Protein AF-A0A8R7NVH0-F1 (afdb_monomer_lite)

Radius of gyration: 12.55 Å; chains: 1; bounding box: 28×23×31 Å

Foldseek 3Di:
DKDKDAAQAWDALVRVLVVVCVVVVVPCVDDDPVRVVVSVVQSVLRNHDGDGHGDMFMWDAPDPPRIDGD

Sequence (70 aa):
QSLSITLVRDVNGKTFVKALDDVIARPIQKPTAEEESSFLTFRNNFLGCNLKQGTSIYLPWLESSKMLVS

pLDDT: mean 83.7, std 7.69, range [59.25, 92.38]

Organism: Triticum urartu (NCBI:txid4572)

InterPro domains:
  IPR016088 Chalcone isomerase, 3-layer sandwich [G3DSA:3.50.70.10] (1-70)
  IPR036298 Chalcone isomerase superfamily [SSF54626] (3-70)

Structure (mmCIF, N/CA/C/O backbone):
data_AF-A0A8R7NVH0-F1
#
_entry.id   AF-A0A8R7NVH0-F1
#
loop_
_atom_site.group_PDB
_atom_site.id
_atom_site.type_symbol
_atom_site.label_atom_id
_atom_site.label_alt_id
_atom_site.label_comp_id
_atom_site.label_asym_id
_atom_site.label_entity_id
_atom_site.label_seq_id
_atom_site.pdbx_PDB_ins_code
_atom_site.Cartn_x
_atom_site.Cartn_y
_atom_site.Cartn_z
_atom_site.occupancy
_atom_site.B_iso_or_equiv
_atom_site.auth_seq_id
_atom_site.auth_comp_id
_atom_site.auth_asym_id
_atom_site.auth_atom_id
_atom_site.pdbx_PDB_model_num
ATOM 1 N N . GLN A 1 1 ? -11.330 0.423 -13.289 1.00 79.81 1 GLN A N 1
ATOM 2 C CA . GLN A 1 1 ? -11.365 -0.690 -12.311 1.00 79.81 1 GLN A CA 1
ATOM 3 C C . GLN A 1 1 ? -10.767 -0.176 -11.007 1.00 79.81 1 GLN A C 1
ATOM 5 O O . GLN A 1 1 ? -10.025 0.801 -11.062 1.00 79.81 1 GLN A O 1
ATOM 10 N N . SER A 1 2 ? -11.112 -0.742 -9.852 1.00 85.12 2 SER A N 1
ATOM 11 C CA . SER A 1 2 ? -10.574 -0.302 -8.555 1.00 85.12 2 SER A CA 1
ATOM 12 C C . SER A 1 2 ? -10.483 -1.45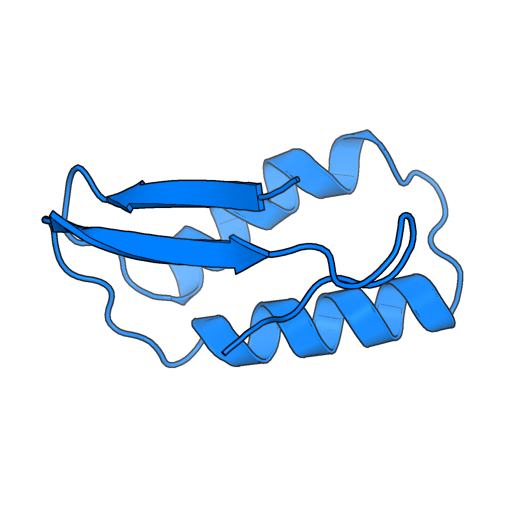9 -7.568 1.00 85.12 2 SER A C 1
ATOM 14 O O . SER A 1 2 ? -11.242 -2.425 -7.658 1.00 85.12 2 SER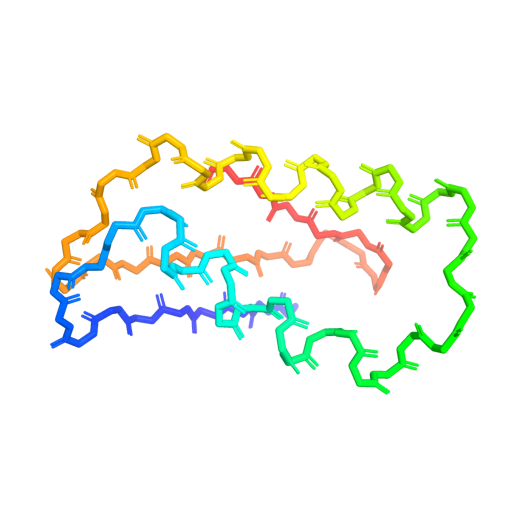 A O 1
ATOM 16 N N . LEU A 1 3 ? -9.496 -1.381 -6.677 1.00 86.44 3 LEU A N 1
ATOM 17 C CA . LEU A 1 3 ? -9.298 -2.307 -5.572 1.00 86.44 3 LEU A CA 1
ATOM 18 C C . LEU A 1 3 ? -9.663 -1.564 -4.293 1.00 86.44 3 LEU A C 1
ATOM 20 O O . LEU A 1 3 ? -9.185 -0.457 -4.048 1.00 86.44 3 LEU A O 1
ATOM 24 N N . SER A 1 4 ? -10.520 -2.175 -3.482 1.00 88.25 4 SER A N 1
ATOM 25 C CA . SER A 1 4 ? -10.861 -1.660 -2.163 1.00 88.25 4 SER A CA 1
ATOM 26 C C . SER A 1 4 ? -10.496 -2.691 -1.110 1.00 88.25 4 SER A C 1
ATOM 28 O O . SER A 1 4 ? -10.840 -3.866 -1.235 1.00 88.25 4 SER A O 1
ATOM 30 N N . ILE A 1 5 ? -9.770 -2.246 -0.089 1.00 87.19 5 ILE A N 1
ATOM 31 C CA . ILE A 1 5 ? -9.356 -3.070 1.041 1.00 87.19 5 ILE A CA 1
ATOM 32 C C . ILE A 1 5 ? -10.018 -2.494 2.285 1.00 87.19 5 ILE A C 1
ATOM 34 O O . ILE A 1 5 ? -9.715 -1.370 2.679 1.00 87.19 5 ILE A O 1
ATOM 38 N N . THR A 1 6 ? -10.899 -3.265 2.917 1.00 89.62 6 THR A N 1
ATOM 39 C CA . THR A 1 6 ? -11.543 -2.876 4.175 1.00 89.62 6 THR A CA 1
ATOM 40 C C . THR A 1 6 ? -10.891 -3.600 5.340 1.00 89.62 6 THR A C 1
ATOM 42 O O . THR A 1 6 ? -10.785 -4.828 5.357 1.00 89.62 6 THR A O 1
ATOM 45 N N . LEU A 1 7 ? -10.464 -2.838 6.343 1.00 89.06 7 LEU A N 1
ATOM 46 C CA . LEU A 1 7 ? -9.838 -3.396 7.531 1.00 89.06 7 LEU A CA 1
ATOM 47 C C . LEU A 1 7 ? -10.887 -3.876 8.524 1.00 89.06 7 LEU A C 1
ATOM 49 O O . LEU A 1 7 ? -11.658 -3.099 9.078 1.00 89.06 7 LEU A O 1
ATOM 53 N N . VAL A 1 8 ? -10.878 -5.177 8.791 1.00 90.44 8 VAL A N 1
ATOM 54 C CA . VAL A 1 8 ? -11.785 -5.816 9.759 1.00 90.44 8 VAL A CA 1
ATOM 55 C C . VAL A 1 8 ? -11.281 -5.742 11.204 1.00 90.44 8 VAL A C 1
ATOM 57 O O . VAL A 1 8 ? -11.979 -6.158 12.120 1.00 90.44 8 VAL A O 1
ATOM 60 N N . ARG A 1 9 ? -10.069 -5.220 11.415 1.00 90.75 9 ARG A N 1
ATOM 61 C CA . ARG A 1 9 ? -9.437 -5.015 12.724 1.00 90.75 9 ARG A CA 1
ATOM 62 C C . ARG A 1 9 ? -8.399 -3.901 12.642 1.00 90.75 9 ARG A C 1
ATOM 64 O O . ARG A 1 9 ? -7.962 -3.557 11.545 1.00 90.75 9 ARG A O 1
ATOM 71 N N . ASP A 1 10 ? -7.960 -3.414 13.794 1.00 91.69 10 ASP A N 1
ATOM 72 C CA . ASP A 1 10 ? -6.816 -2.510 13.889 1.00 91.69 10 ASP A CA 1
ATOM 73 C C . ASP A 1 10 ? -5.535 -3.201 13.394 1.00 91.69 10 ASP A C 1
ATOM 75 O O . ASP A 1 10 ? -5.205 -4.318 13.806 1.00 91.69 10 ASP A O 1
ATOM 79 N N . VAL A 1 11 ? -4.804 -2.530 12.502 1.00 90.50 11 VAL A N 1
ATOM 80 C CA . VAL A 1 11 ? -3.550 -3.017 11.919 1.00 90.50 11 VAL A CA 1
ATOM 81 C C . VAL A 1 11 ? -2.577 -1.847 11.800 1.00 90.50 11 VAL A C 1
ATOM 83 O O . VAL A 1 11 ? -2.875 -0.822 11.196 1.00 90.50 11 VAL A O 1
ATOM 86 N N . ASN A 1 12 ? -1.377 -1.990 12.359 1.00 88.62 12 ASN A N 1
ATOM 87 C CA . ASN A 1 12 ? -0.333 -0.992 12.137 1.00 88.62 12 ASN A CA 1
ATOM 88 C C . ASN A 1 12 ? 0.250 -1.114 10.716 1.00 88.62 12 ASN A C 1
ATOM 90 O O . ASN A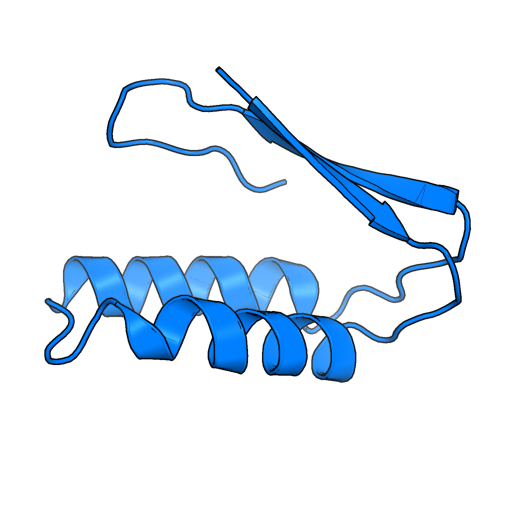 1 12 ? 0.258 -2.196 10.122 1.00 88.62 12 ASN A O 1
ATOM 94 N N . GLY A 1 13 ? 0.790 -0.013 10.199 1.00 86.25 13 GLY A N 1
ATOM 95 C CA . GLY A 1 13 ? 1.377 0.067 8.864 1.00 86.25 13 GLY A CA 1
ATOM 96 C C . GLY A 1 13 ? 2.394 -1.026 8.540 1.00 86.25 13 GLY A C 1
ATOM 97 O O . GLY A 1 13 ? 2.343 -1.620 7.468 1.00 86.25 13 GLY A O 1
ATOM 98 N N . LYS A 1 14 ? 3.270 -1.374 9.492 1.00 90.25 14 LYS A N 1
ATOM 99 C CA . LYS A 1 14 ? 4.273 -2.440 9.311 1.00 90.25 14 LYS A CA 1
ATOM 100 C C . LYS A 1 14 ? 3.633 -3.808 9.073 1.00 90.25 14 LYS A C 1
ATOM 102 O O . LYS A 1 14 ? 4.056 -4.5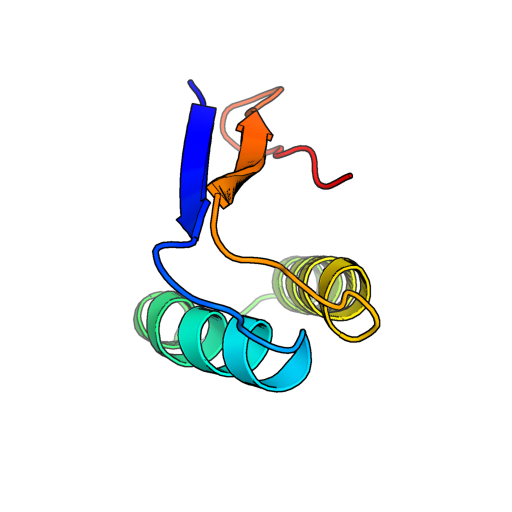34 8.178 1.00 90.25 14 LYS A O 1
ATOM 107 N N . THR A 1 15 ? 2.617 -4.163 9.857 1.00 89.81 15 THR A N 1
ATOM 108 C CA . THR A 1 15 ? 1.880 -5.424 9.703 1.00 89.81 15 THR A CA 1
ATOM 109 C C . THR A 1 15 ? 1.111 -5.450 8.387 1.00 89.81 15 THR A C 1
ATOM 111 O O . THR A 1 15 ? 1.096 -6.479 7.717 1.00 89.81 15 THR A O 1
ATOM 114 N N . PHE A 1 16 ? 0.501 -4.326 8.002 1.00 88.12 16 PHE A N 1
ATOM 115 C CA . PHE A 1 16 ? -0.208 -4.207 6.730 1.00 88.12 16 PHE A CA 1
ATOM 116 C C . PHE A 1 16 ? 0.736 -4.398 5.536 1.00 88.12 16 PHE A C 1
ATOM 118 O O . PHE A 1 16 ? 0.485 -5.251 4.688 1.00 88.12 16 PHE A O 1
ATOM 125 N N . VAL A 1 17 ? 1.858 -3.671 5.518 1.00 88.19 17 VAL A N 1
ATOM 126 C CA . VAL A 1 17 ? 2.883 -3.772 4.470 1.00 88.19 17 VAL A CA 1
ATOM 127 C C . VAL A 1 17 ? 3.438 -5.192 4.369 1.00 88.19 17 VAL A C 1
ATOM 129 O O . VAL A 1 17 ? 3.504 -5.730 3.271 1.00 88.19 17 VAL A O 1
ATOM 132 N N . LYS A 1 18 ? 3.750 -5.841 5.499 1.00 87.56 18 LYS A N 1
ATOM 133 C CA . LYS A 1 18 ? 4.243 -7.226 5.501 1.00 87.56 18 LYS A CA 1
ATOM 134 C C . LYS A 1 18 ? 3.241 -8.205 4.882 1.00 87.56 18 LYS A C 1
ATOM 136 O O . LYS A 1 18 ? 3.625 -9.049 4.081 1.00 87.56 18 LYS A O 1
ATOM 141 N N . ALA A 1 19 ? 1.961 -8.093 5.240 1.00 84.31 19 ALA A N 1
ATOM 142 C CA . ALA A 1 19 ? 0.924 -8.955 4.676 1.00 84.31 19 ALA A CA 1
ATOM 143 C C . ALA A 1 19 ? 0.773 -8.750 3.162 1.00 84.31 19 ALA A C 1
ATOM 145 O O . ALA A 1 19 ? 0.511 -9.702 2.431 1.00 84.31 19 ALA A O 1
ATOM 146 N N . LEU A 1 20 ? 0.949 -7.516 2.691 1.00 81.56 20 LEU A N 1
ATOM 147 C CA . LEU A 1 20 ? 0.906 -7.206 1.271 1.00 81.56 20 LEU A CA 1
ATOM 148 C C . LEU A 1 20 ? 2.133 -7.746 0.526 1.00 81.56 20 LEU A C 1
ATOM 150 O O . LEU A 1 20 ? 1.989 -8.306 -0.559 1.00 81.56 20 LEU A O 1
ATOM 154 N N . ASP A 1 21 ? 3.318 -7.637 1.126 1.00 79.81 21 ASP A N 1
ATOM 155 C CA . ASP A 1 21 ? 4.555 -8.196 0.582 1.00 79.81 21 ASP A CA 1
ATOM 156 C C . ASP A 1 21 ? 4.443 -9.702 0.357 1.00 79.81 21 ASP A C 1
ATOM 158 O O . ASP A 1 21 ? 4.801 -10.181 -0.714 1.00 79.81 21 ASP A O 1
ATOM 162 N N . ASP A 1 22 ? 3.865 -10.442 1.303 1.00 77.19 22 ASP A N 1
ATOM 163 C CA . ASP A 1 22 ? 3.662 -11.889 1.161 1.00 77.19 22 ASP A CA 1
ATOM 164 C C . ASP A 1 22 ? 2.732 -12.241 -0.023 1.00 77.19 22 ASP A C 1
ATOM 166 O O . ASP A 1 22 ? 2.867 -13.300 -0.646 1.00 77.19 22 ASP A O 1
ATOM 170 N N . VAL A 1 23 ? 1.798 -11.347 -0.367 1.00 75.75 23 VAL A N 1
ATOM 171 C CA . VAL A 1 23 ? 0.859 -11.526 -1.484 1.00 75.75 23 VAL A CA 1
ATOM 172 C C . VAL A 1 23 ? 1.491 -11.133 -2.824 1.00 75.75 23 VAL A C 1
ATOM 174 O O . VAL A 1 23 ? 1.287 -11.843 -3.810 1.00 75.75 23 VAL A O 1
ATOM 177 N N . ILE A 1 24 ? 2.273 -10.046 -2.880 1.00 68.81 24 ILE A N 1
ATOM 178 C CA . ILE A 1 24 ? 2.835 -9.501 -4.132 1.00 68.81 24 ILE A CA 1
ATOM 179 C C . ILE A 1 24 ? 4.242 -10.036 -4.460 1.00 68.81 24 ILE A C 1
ATOM 181 O O . ILE A 1 24 ? 4.653 -10.047 -5.619 1.00 68.81 24 ILE A O 1
ATOM 185 N N . ALA A 1 25 ? 4.985 -10.562 -3.487 1.00 62.50 25 ALA A N 1
ATOM 186 C CA . ALA A 1 25 ? 6.259 -11.229 -3.763 1.00 62.50 25 ALA A CA 1
ATOM 187 C C . ALA A 1 25 ? 6.066 -12.547 -4.535 1.00 62.50 25 ALA A C 1
ATOM 189 O O . ALA A 1 25 ? 6.968 -12.997 -5.239 1.00 62.50 25 ALA A O 1
ATOM 190 N N . ARG A 1 26 ? 4.883 -13.172 -4.436 1.00 59.25 26 ARG A N 1
ATOM 191 C CA . ARG A 1 26 ? 4.577 -14.435 -5.127 1.00 59.25 26 ARG A CA 1
ATOM 192 C C . ARG A 1 26 ? 4.566 -14.314 -6.660 1.00 59.25 26 ARG A C 1
ATOM 194 O O . ARG A 1 26 ? 5.107 -15.213 -7.302 1.00 59.25 26 ARG A O 1
ATOM 201 N N . PRO A 1 27 ? 3.967 -13.271 -7.266 1.00 62.44 27 PRO A N 1
ATOM 202 C CA . PRO A 1 27 ? 3.956 -13.137 -8.724 1.00 62.44 27 PRO A CA 1
ATOM 203 C C . PRO A 1 27 ? 5.264 -12.629 -9.351 1.00 62.44 27 PRO A C 1
ATOM 205 O O . PRO A 1 27 ? 5.527 -12.936 -10.510 1.00 62.44 27 PRO A O 1
ATOM 208 N N . ILE A 1 28 ? 6.089 -11.866 -8.624 1.00 63.59 28 ILE A N 1
ATOM 209 C CA . ILE A 1 28 ? 7.191 -11.085 -9.214 1.00 63.59 28 ILE A CA 1
ATOM 210 C C . ILE A 1 28 ? 8.537 -11.709 -8.836 1.00 63.59 28 ILE A C 1
ATOM 212 O O . ILE A 1 28 ? 9.240 -11.247 -7.943 1.00 63.59 28 ILE A O 1
ATOM 216 N N . GLN A 1 29 ? 8.899 -12.805 -9.508 1.00 63.19 29 GLN A N 1
ATOM 217 C CA . GLN A 1 29 ? 10.141 -13.538 -9.211 1.00 63.19 29 GLN A CA 1
ATOM 218 C C . GLN A 1 29 ? 11.423 -12.747 -9.537 1.00 63.19 29 GLN A C 1
ATOM 220 O O . GLN A 1 29 ? 12.481 -13.057 -8.991 1.00 63.19 29 GLN A O 1
ATOM 225 N N . LYS A 1 30 ? 11.346 -11.740 -10.420 1.00 74.88 30 LYS A N 1
ATOM 226 C CA . LYS A 1 30 ? 12.439 -10.812 -10.755 1.00 74.88 30 LYS A CA 1
ATOM 227 C C . LYS A 1 30 ? 11.869 -9.427 -11.084 1.00 74.88 30 LYS A C 1
ATOM 229 O O . LYS A 1 30 ? 11.568 -9.187 -12.252 1.00 74.88 30 LYS A O 1
ATOM 234 N N . PRO A 1 31 ? 11.686 -8.551 -10.084 1.00 76.25 31 PRO A N 1
ATOM 235 C CA . PRO A 1 31 ? 11.223 -7.195 -10.337 1.00 76.25 31 PRO A CA 1
ATOM 236 C C . PRO A 1 31 ? 12.259 -6.423 -11.159 1.00 76.25 31 PRO A C 1
ATOM 238 O O . PRO A 1 31 ? 13.468 -6.543 -10.954 1.00 76.25 31 PRO A O 1
ATOM 241 N N . THR A 1 32 ? 11.774 -5.625 -12.096 1.00 86.00 32 THR A N 1
ATOM 242 C CA . THR A 1 32 ? 12.526 -4.552 -12.745 1.00 86.00 32 THR A CA 1
ATO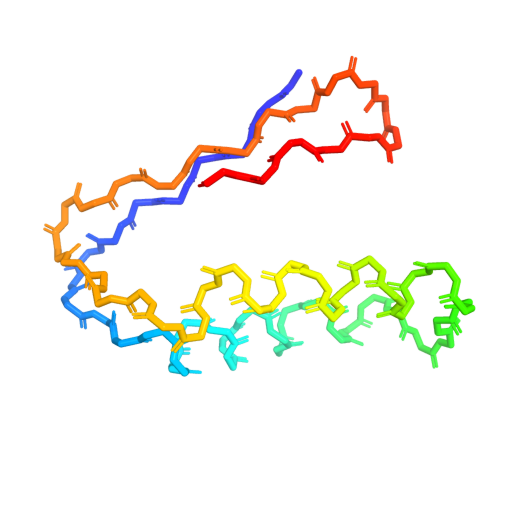M 243 C C . THR A 1 32 ? 12.801 -3.421 -11.749 1.00 86.00 32 THR A C 1
ATOM 245 O O . THR A 1 32 ? 12.133 -3.300 -10.721 1.00 86.00 32 THR A O 1
ATOM 248 N N . ALA A 1 33 ? 13.764 -2.546 -12.057 1.00 86.31 33 ALA A N 1
ATOM 249 C CA . ALA A 1 33 ? 14.075 -1.394 -11.204 1.00 86.31 33 ALA A CA 1
ATOM 250 C C . ALA A 1 33 ? 12.866 -0.452 -11.013 1.00 86.31 33 ALA A C 1
ATOM 252 O O . ALA A 1 33 ? 12.687 0.130 -9.943 1.00 86.31 33 ALA A O 1
ATOM 253 N N . GLU A 1 34 ? 12.016 -0.324 -12.037 1.00 83.94 34 GLU A N 1
ATOM 254 C CA . GLU A 1 34 ? 10.786 0.472 -11.972 1.00 83.94 34 GLU A CA 1
ATOM 255 C C . GLU A 1 34 ? 9.744 -0.165 -11.049 1.00 83.94 34 GLU A C 1
ATOM 257 O O . GLU A 1 34 ? 9.139 0.531 -10.230 1.00 83.94 34 GLU A O 1
ATOM 262 N N . GLU A 1 35 ? 9.562 -1.486 -11.132 1.00 82.06 35 GLU A N 1
ATOM 263 C CA . GLU A 1 35 ? 8.688 -2.221 -10.217 1.00 82.06 35 GLU A CA 1
ATOM 264 C C . GLU A 1 35 ? 9.191 -2.088 -8.781 1.00 82.06 35 GLU A C 1
ATOM 266 O O . GLU A 1 35 ? 8.415 -1.739 -7.897 1.00 82.06 35 GLU A O 1
ATOM 271 N N . GLU A 1 36 ? 10.489 -2.278 -8.540 1.00 84.06 36 GLU A N 1
ATOM 272 C CA . GLU A 1 36 ? 11.080 -2.163 -7.206 1.00 84.06 36 GLU A CA 1
ATOM 273 C C . GLU A 1 36 ? 10.901 -0.757 -6.610 1.00 84.06 36 GLU A C 1
ATOM 275 O O . GLU A 1 36 ? 10.479 -0.617 -5.458 1.00 84.06 36 GLU A O 1
ATOM 280 N N . SER A 1 37 ? 11.127 0.293 -7.407 1.00 86.38 37 SER A N 1
ATOM 281 C CA . SER A 1 37 ? 10.886 1.683 -6.999 1.00 86.38 37 SER A CA 1
ATOM 282 C C . SER A 1 37 ? 9.404 1.955 -6.703 1.00 86.38 37 SER A C 1
ATOM 284 O O . SER A 1 37 ? 9.063 2.582 -5.691 1.00 86.38 37 SER A O 1
ATOM 286 N N . SER A 1 38 ? 8.509 1.426 -7.539 1.00 84.00 38 SER A N 1
ATOM 287 C CA . SER A 1 38 ? 7.060 1.539 -7.351 1.00 84.00 38 SER A CA 1
ATOM 288 C C . SER A 1 38 ? 6.604 0.818 -6.080 1.00 84.00 38 SER A C 1
ATOM 290 O O . SER A 1 38 ? 5.820 1.369 -5.306 1.00 84.00 38 SER A O 1
ATOM 292 N N . PHE A 1 39 ? 7.152 -0.369 -5.800 1.00 83.44 39 PHE A N 1
ATOM 293 C CA . PHE A 1 39 ? 6.897 -1.113 -4.566 1.00 83.44 39 PHE A CA 1
ATOM 294 C C . PHE A 1 39 ? 7.390 -0.371 -3.337 1.00 83.44 39 PHE A C 1
ATOM 296 O O . PHE A 1 39 ? 6.651 -0.254 -2.362 1.00 83.44 39 PHE A O 1
ATOM 303 N N . LEU A 1 40 ? 8.610 0.160 -3.370 1.00 85.25 40 LEU A N 1
ATOM 304 C CA . LEU A 1 40 ? 9.150 0.965 -2.275 1.00 85.25 40 LEU A CA 1
ATOM 305 C C . LEU A 1 40 ? 8.260 2.173 -1.977 1.00 85.25 40 LEU A C 1
ATOM 307 O O . LEU A 1 40 ? 7.935 2.426 -0.817 1.00 85.25 40 LEU A O 1
ATOM 311 N N . THR A 1 41 ? 7.809 2.872 -3.018 1.00 86.88 41 THR A N 1
ATOM 312 C CA . THR A 1 41 ? 6.900 4.019 -2.886 1.00 86.88 41 THR A CA 1
ATOM 313 C C . THR A 1 41 ? 5.573 3.598 -2.263 1.00 86.88 41 THR A C 1
ATOM 315 O O . THR A 1 41 ? 5.119 4.203 -1.291 1.00 86.88 41 THR A O 1
ATOM 318 N N . PHE A 1 42 ? 4.992 2.503 -2.760 1.00 84.31 42 PHE A N 1
ATOM 319 C CA . PHE A 1 42 ? 3.763 1.938 -2.219 1.00 84.31 42 PHE A CA 1
ATOM 320 C C . PHE A 1 42 ? 3.915 1.579 -0.733 1.00 84.31 42 PHE A C 1
ATOM 322 O O . PHE A 1 42 ? 3.089 1.978 0.084 1.00 84.31 42 PHE A O 1
ATOM 329 N N . ARG A 1 43 ? 4.984 0.868 -0.351 1.00 86.06 43 ARG A N 1
ATOM 330 C CA . ARG A 1 43 ? 5.255 0.483 1.046 1.00 86.06 43 ARG A CA 1
ATOM 331 C C . ARG A 1 43 ? 5.365 1.705 1.948 1.00 86.06 43 ARG A C 1
ATOM 333 O O . ARG A 1 43 ? 4.749 1.740 3.014 1.00 86.06 43 ARG A O 1
ATOM 340 N N . ASN A 1 44 ? 6.127 2.707 1.515 1.00 87.88 44 ASN A N 1
ATOM 341 C CA . ASN A 1 44 ? 6.389 3.908 2.299 1.00 87.88 44 ASN A CA 1
ATOM 342 C C . ASN A 1 44 ? 5.113 4.690 2.621 1.00 87.88 44 ASN A C 1
ATOM 344 O O . ASN A 1 44 ? 5.010 5.207 3.732 1.00 87.88 44 ASN A O 1
ATOM 348 N N . ASN A 1 45 ? 4.119 4.693 1.725 1.00 87.44 45 ASN A N 1
ATOM 349 C CA . ASN A 1 45 ? 2.820 5.312 1.999 1.00 87.44 45 ASN A CA 1
ATOM 350 C C . ASN A 1 45 ? 2.114 4.699 3.215 1.00 87.44 45 ASN A C 1
ATOM 352 O O . ASN A 1 45 ? 1.460 5.420 3.958 1.00 87.44 45 ASN A O 1
ATOM 356 N N . PHE A 1 46 ? 2.275 3.397 3.469 1.00 86.06 46 PHE A N 1
ATOM 357 C CA . PHE A 1 46 ? 1.560 2.721 4.555 1.00 86.06 46 PHE A CA 1
ATOM 358 C C . PHE A 1 46 ? 2.398 2.484 5.815 1.00 86.06 46 PHE A C 1
ATOM 360 O O . PHE A 1 46 ? 1.811 2.273 6.873 1.00 86.06 46 PHE A O 1
ATOM 367 N N . LEU A 1 47 ? 3.736 2.542 5.765 1.00 85.50 47 LEU A N 1
ATOM 368 C CA . LEU A 1 47 ? 4.610 2.234 6.915 1.00 85.50 47 LEU A CA 1
ATOM 369 C C . LEU A 1 47 ? 4.345 3.104 8.157 1.00 85.50 47 LEU A C 1
ATOM 371 O O . LEU A 1 47 ? 4.485 2.615 9.282 1.00 85.50 47 LEU A O 1
ATOM 375 N N . GLY A 1 48 ? 3.968 4.370 7.958 1.00 83.50 48 GLY A N 1
ATOM 376 C CA . GLY A 1 48 ? 3.642 5.323 9.027 1.00 83.50 48 GLY A CA 1
ATOM 377 C C . GLY A 1 48 ? 2.157 5.388 9.394 1.00 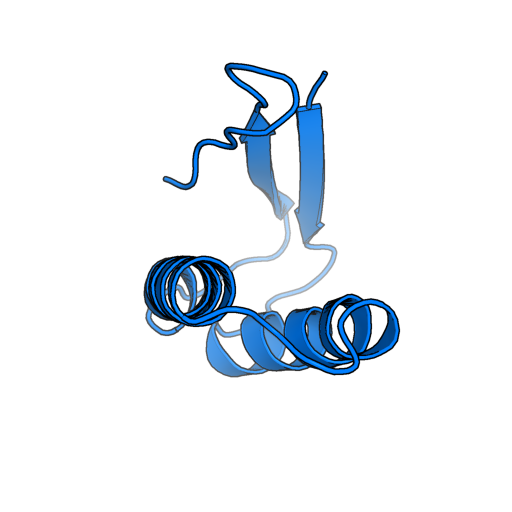83.50 48 GLY A C 1
ATOM 378 O O . GLY A 1 48 ? 1.799 6.028 10.382 1.00 83.50 48 GLY A O 1
ATOM 379 N N . CYS A 1 49 ? 1.283 4.733 8.628 1.00 83.12 49 CYS A N 1
ATOM 380 C CA . CYS A 1 49 ? -0.154 4.806 8.851 1.00 83.12 49 CYS A CA 1
ATOM 381 C C . CYS A 1 49 ? -0.577 3.887 9.997 1.00 83.12 49 CYS A C 1
ATOM 383 O O . CYS A 1 49 ? -0.252 2.698 10.037 1.00 83.12 49 CYS A O 1
ATOM 385 N N . ASN A 1 50 ? -1.354 4.433 10.930 1.00 82.81 50 ASN A N 1
ATOM 386 C CA . ASN A 1 50 ? -2.035 3.636 11.938 1.00 82.81 50 ASN A CA 1
ATOM 387 C C . ASN A 1 50 ? -3.447 3.342 11.428 1.00 82.81 50 ASN A C 1
ATOM 389 O O . ASN A 1 50 ? -4.307 4.221 11.451 1.00 82.81 50 ASN A O 1
ATOM 393 N N . LEU A 1 51 ? -3.661 2.140 10.894 1.00 88.12 51 LEU A N 1
ATOM 394 C CA . LEU A 1 51 ? -4.890 1.819 10.186 1.00 88.12 51 LEU A CA 1
ATOM 395 C C . LEU A 1 51 ? -5.902 1.190 11.149 1.00 88.12 51 LEU A C 1
ATOM 397 O O . LEU A 1 51 ? -5.640 0.168 11.790 1.00 88.12 51 LEU A O 1
ATOM 401 N N . LYS A 1 52 ? -7.063 1.828 11.276 1.00 90.94 52 LYS A N 1
ATOM 402 C CA . LYS A 1 52 ? -8.108 1.416 12.212 1.00 90.94 52 LYS A CA 1
ATOM 403 C C . LYS A 1 52 ? -9.090 0.453 11.566 1.00 90.94 52 LYS A C 1
ATOM 405 O O . LYS A 1 52 ? -9.280 0.447 10.349 1.00 90.94 52 LYS A O 1
ATOM 410 N N . GLN A 1 53 ? -9.742 -0.355 12.393 1.00 92.38 53 GLN A N 1
ATOM 411 C CA . GLN A 1 53 ? -10.895 -1.128 11.958 1.00 92.38 53 GLN A CA 1
ATOM 412 C C . GLN A 1 53 ? -11.930 -0.208 11.292 1.00 92.38 53 GLN A C 1
ATOM 414 O O . GLN A 1 53 ? -12.219 0.884 11.776 1.00 92.38 53 GLN A O 1
ATOM 419 N N . GLY A 1 54 ? -12.487 -0.655 10.170 1.00 88.75 54 GLY A N 1
ATOM 420 C CA . GLY A 1 54 ? -13.439 0.103 9.362 1.00 88.75 54 GLY A CA 1
ATOM 421 C C . GLY A 1 54 ? -12.789 1.062 8.363 1.00 88.75 54 GLY A C 1
ATOM 422 O O . GLY A 1 54 ? -13.471 1.516 7.444 1.00 88.75 54 GLY A O 1
ATOM 423 N N . THR A 1 55 ? -11.482 1.335 8.462 1.00 89.31 55 THR A N 1
ATOM 424 C CA . THR A 1 55 ? -10.768 2.083 7.422 1.00 89.31 55 THR A CA 1
ATOM 425 C C . THR A 1 55 ? -10.819 1.307 6.108 1.00 89.31 55 THR A C 1
ATOM 427 O O . THR A 1 55 ? -10.535 0.107 6.059 1.00 89.31 55 THR A O 1
ATOM 430 N N . SER A 1 56 ? -11.185 2.014 5.041 1.00 87.56 56 SER A N 1
ATOM 431 C CA . SER A 1 56 ? -11.181 1.485 3.682 1.00 87.56 56 SER A CA 1
ATOM 432 C C . SER A 1 56 ? -10.094 2.180 2.877 1.00 87.56 56 SER A C 1
ATOM 434 O O . SER A 1 56 ? -10.085 3.403 2.767 1.00 87.56 56 SER A O 1
ATOM 436 N N . ILE A 1 57 ? -9.175 1.392 2.329 1.00 86.75 57 ILE A N 1
ATOM 437 C CA . ILE A 1 57 ? -8.127 1.853 1.422 1.00 86.75 57 ILE A CA 1
ATOM 438 C C . ILE A 1 57 ? -8.664 1.680 0.007 1.00 86.75 57 ILE A C 1
ATOM 440 O O . ILE A 1 57 ? -9.135 0.596 -0.352 1.00 86.75 57 ILE A O 1
ATOM 444 N N . TYR A 1 58 ? -8.619 2.748 -0.782 1.00 88.56 58 TYR A N 1
ATOM 445 C CA . TYR A 1 58 ? -9.128 2.758 -2.146 1.00 88.56 58 TYR A CA 1
ATOM 446 C C . TYR A 1 58 ? -7.990 2.987 -3.131 1.00 88.56 58 TYR A C 1
ATOM 448 O O . TYR A 1 58 ? -7.291 3.992 -3.057 1.00 88.56 58 TYR A O 1
ATOM 456 N N . LEU A 1 59 ? -7.818 2.046 -4.054 1.00 87.88 59 LEU A N 1
ATOM 457 C CA . LEU A 1 59 ? -6.734 2.026 -5.027 1.00 87.88 59 LEU A CA 1
ATOM 458 C C . LEU A 1 59 ? -7.341 1.990 -6.438 1.00 87.88 59 LEU A C 1
ATOM 460 O O . LEU A 1 59 ? -7.649 0.912 -6.962 1.00 87.88 59 LEU A O 1
ATOM 464 N N . PRO A 1 60 ? -7.611 3.157 -7.047 1.00 90.81 60 PRO A N 1
ATOM 465 C CA . PRO A 1 60 ? -8.141 3.218 -8.398 1.00 90.81 60 PRO A CA 1
ATOM 466 C C . PRO A 1 60 ? -7.022 3.083 -9.435 1.00 90.81 60 PRO A C 1
ATOM 468 O O . PRO A 1 60 ? -5.944 3.666 -9.299 1.00 90.81 60 PRO A O 1
ATOM 471 N N . TRP A 1 61 ? -7.312 2.360 -10.517 1.00 90.00 61 TRP A N 1
ATOM 472 C CA . TRP A 1 61 ? -6.482 2.388 -11.720 1.00 90.00 61 TRP A CA 1
ATOM 473 C C . TRP A 1 61 ? -6.846 3.608 -12.568 1.00 90.00 61 TRP A C 1
ATOM 475 O O . TRP A 1 61 ? -8.009 3.766 -12.944 1.00 90.00 61 TRP A O 1
ATOM 485 N N . LEU A 1 62 ? -5.854 4.445 -12.882 1.00 89.50 62 LEU A N 1
ATOM 486 C CA . LEU A 1 62 ? -5.971 5.504 -13.892 1.00 89.50 62 LEU A CA 1
ATOM 487 C C . LEU A 1 62 ? -5.899 4.916 -15.303 1.00 89.50 62 LEU A C 1
ATOM 489 O O . LEU A 1 62 ? -6.648 5.308 -16.190 1.00 89.50 62 LEU A O 1
ATOM 493 N N . GLU A 1 63 ? -5.005 3.947 -15.480 1.00 88.06 63 GLU A N 1
ATOM 494 C CA . GLU A 1 63 ? -4.762 3.195 -16.710 1.00 88.06 63 GLU A CA 1
ATOM 495 C C . GLU A 1 63 ? -4.413 1.751 -16.320 1.00 88.06 63 GLU A C 1
ATOM 497 O O . GLU A 1 63 ? -4.112 1.475 -15.157 1.00 88.06 63 GLU A O 1
ATOM 502 N N . SER A 1 64 ? -4.396 0.821 -17.278 1.00 82.69 64 SER A N 1
ATOM 503 C CA . SER A 1 64 ? -4.135 -0.605 -17.015 1.00 82.69 64 SER A CA 1
ATOM 504 C C . SER A 1 64 ? -2.823 -0.878 -16.260 1.00 82.69 64 SER A C 1
ATOM 506 O O . SER A 1 64 ? -2.728 -1.876 -15.554 1.00 82.69 64 SER A O 1
ATOM 508 N N . SER A 1 65 ? -1.830 0.010 -16.379 1.00 82.38 65 SER A N 1
ATOM 509 C CA . SER A 1 65 ? -0.524 -0.079 -15.712 1.00 82.38 65 SER A CA 1
ATOM 510 C C . SER A 1 65 ? -0.294 0.969 -14.614 1.00 82.38 65 SER A C 1
ATOM 512 O O . SER A 1 65 ? 0.768 0.965 -13.998 1.00 82.38 65 SER A O 1
ATOM 514 N N . LYS A 1 66 ? -1.251 1.873 -14.349 1.00 84.75 66 LYS A N 1
ATOM 515 C CA . LYS A 1 66 ? -1.074 2.986 -13.399 1.00 84.75 66 LYS A CA 1
ATOM 516 C C . LYS A 1 66 ? -2.150 2.976 -12.327 1.00 84.75 66 LYS A C 1
ATOM 518 O O . LYS A 1 66 ? -3.331 3.166 -12.619 1.00 84.75 66 LYS A O 1
ATOM 523 N N . MET A 1 67 ? -1.723 2.820 -11.080 1.00 87.00 67 MET A N 1
ATOM 524 C CA . MET A 1 67 ? -2.580 2.824 -9.896 1.00 87.00 67 MET A CA 1
ATOM 525 C C . MET A 1 67 ? -2.259 4.035 -9.020 1.00 87.00 67 MET A C 1
ATOM 527 O O . MET A 1 67 ? -1.089 4.353 -8.812 1.00 87.00 67 MET A O 1
ATOM 531 N N . LEU A 1 68 ? -3.291 4.701 -8.500 1.00 85.44 68 LEU A N 1
ATOM 532 C CA . LEU A 1 68 ? -3.124 5.769 -7.515 1.00 85.44 68 LEU A CA 1
ATOM 533 C C . LEU A 1 68 ? -3.056 5.199 -6.102 1.00 85.44 68 LEU A C 1
ATOM 535 O O . LEU A 1 68 ? -3.822 4.306 -5.739 1.00 85.44 68 LEU A O 1
ATOM 539 N N . VAL A 1 69 ? -2.150 5.764 -5.310 1.00 79.88 69 VAL A N 1
ATOM 540 C CA . VAL A 1 69 ? -1.941 5.435 -3.900 1.00 79.88 69 VAL A CA 1
ATOM 541 C C . VAL A 1 69 ? -1.882 6.761 -3.151 1.00 79.88 69 VAL A C 1
ATOM 543 O O . VAL A 1 69 ? -0.992 7.567 -3.428 1.00 79.88 69 VAL A O 1
ATOM 546 N N . SER A 1 70 ? -2.846 7.001 -2.263 1.00 66.00 70 SER A N 1
ATOM 547 C CA . SER A 1 70 ? -2.977 8.227 -1.463 1.00 66.00 70 SER A CA 1
ATOM 548 C C . SER A 1 70 ? -3.123 7.911 0.012 1.00 66.00 70 SER A C 1
ATOM 550 O O . SER A 1 70 ? -3.889 6.958 0.292 1.00 66.00 70 SER A O 1
#

Secondary structure (DSSP, 8-state):
-EEEEE-SS-EEHHHHHHHHHHHHTTT-SS--HHHHHHHHHHHHHHHT-EEPTT-EEEEEEEETTEE---